Protein AF-A0A6N9NZI4-F1 (afdb_monomer_lite)

Foldseek 3Di:
DDPPPPVDPPVVVVVVVVVPDDPPPQQDDADPLCVVQPVVCVVVVHDHDPVVDDPVRDDPVSVVSVVVNVVVVVVVVVVVVVVVVVVVVDDPPPPPPPPD

pLDDT: mean 76.98, std 19.03, range [34.53, 96.94]

Radius of gyration: 21.95 Å; chains: 1; bounding box: 58×34×62 Å

Secondary structure (DSSP, 8-state):
----------HHHHHHHHHHSPP--PPPPPPHHHIIIIIHHHHTT----GGGS-TTS--HHHHHHHHHHHHHHHHHHHHHHHHHHHHHT-----------

Sequence (100 aa):
MTIDNALHLDMEGAAHALSQAEPVTTPENPHEYLMKHLIEPILRGNEVLVGDLDFAAFDEIDVTKAADWCEHLEQLFVAADRLHKRLDGLSPSARKTAFF

Structure (mmCIF, N/CA/C/O backbone):
data_AF-A0A6N9NZI4-F1
#
_entry.id   AF-A0A6N9NZI4-F1
#
loop_
_atom_site.group_PDB
_atom_site.id
_atom_site.type_symbol
_atom_site.label_atom_id
_atom_site.label_alt_id
_atom_site.label_comp_id
_atom_site.label_asym_id
_atom_site.label_entity_id
_atom_site.label_seq_id
_atom_site.pdbx_PDB_ins_code
_atom_site.Cartn_x
_atom_site.Cartn_y
_atom_site.Cartn_z
_atom_site.occupancy
_atom_site.B_iso_or_equiv
_atom_site.auth_seq_id
_atom_site.auth_comp_id
_atom_site.auth_asym_id
_atom_site.auth_atom_id
_atom_site.pdbx_PDB_model_num
ATOM 1 N N . MET A 1 1 ? -22.264 3.596 44.919 1.00 34.53 1 MET A N 1
ATOM 2 C CA . MET A 1 1 ? -21.626 4.598 44.044 1.00 34.53 1 MET A CA 1
ATOM 3 C C . MET A 1 1 ? -21.357 3.892 42.731 1.00 34.53 1 MET A C 1
ATOM 5 O O . MET A 1 1 ? -20.371 3.181 42.615 1.00 34.53 1 MET A O 1
ATOM 9 N N . THR A 1 2 ? -22.327 3.943 41.827 1.00 35.09 2 THR A N 1
ATOM 10 C CA . THR A 1 2 ? -22.282 3.237 40.545 1.00 35.09 2 THR A CA 1
ATOM 11 C C . THR A 1 2 ? -21.887 4.286 39.521 1.00 35.09 2 THR A C 1
ATOM 13 O O . THR A 1 2 ? -22.639 5.231 39.304 1.00 35.09 2 THR A O 1
ATOM 16 N N . ILE A 1 3 ? -20.665 4.206 38.999 1.00 38.62 3 ILE A N 1
ATOM 17 C CA . ILE A 1 3 ? -20.238 5.077 37.907 1.00 38.62 3 ILE A CA 1
ATOM 18 C C . ILE A 1 3 ? -20.844 4.466 36.645 1.00 38.62 3 ILE A C 1
ATOM 20 O O . ILE A 1 3 ? -20.288 3.527 36.077 1.00 38.62 3 ILE A O 1
ATOM 24 N N . ASP A 1 4 ? -22.022 4.956 36.262 1.00 39.38 4 ASP A N 1
ATOM 25 C CA . ASP A 1 4 ? -22.569 4.756 34.923 1.00 39.38 4 ASP A CA 1
ATOM 26 C C . ASP A 1 4 ? -21.641 5.481 33.942 1.00 39.38 4 ASP A C 1
ATOM 28 O O . ASP A 1 4 ? -21.830 6.651 33.614 1.00 39.38 4 ASP A O 1
ATOM 32 N N . ASN A 1 5 ? -20.606 4.780 33.476 1.00 39.50 5 ASN A N 1
ATOM 33 C CA . ASN A 1 5 ? -19.835 5.165 32.296 1.00 39.50 5 ASN A CA 1
ATOM 34 C C . ASN A 1 5 ? -20.702 4.929 31.048 1.00 39.50 5 ASN A C 1
ATOM 36 O O . ASN A 1 5 ? -20.397 4.101 30.191 1.00 39.50 5 ASN A O 1
ATOM 40 N N . ALA A 1 6 ? -21.817 5.652 30.948 1.00 44.53 6 ALA A N 1
ATOM 41 C CA . ALA A 1 6 ? -22.466 5.873 29.673 1.00 44.53 6 ALA A CA 1
ATOM 42 C C . ALA A 1 6 ? -21.507 6.749 28.866 1.00 44.53 6 ALA A C 1
ATOM 44 O O . ALA A 1 6 ? -21.350 7.937 29.144 1.00 44.53 6 ALA A O 1
ATOM 45 N N . LEU A 1 7 ? -20.805 6.124 27.922 1.00 46.03 7 LEU A N 1
ATOM 46 C CA . LEU A 1 7 ? -19.911 6.764 26.969 1.00 46.03 7 LEU A CA 1
ATOM 47 C C . LEU A 1 7 ? -20.741 7.725 26.093 1.00 46.03 7 LEU A C 1
ATOM 49 O O . LEU A 1 7 ? -21.142 7.391 24.981 1.00 46.03 7 LEU A O 1
ATOM 53 N N . HIS A 1 8 ? -21.079 8.902 26.619 1.00 52.97 8 HIS A N 1
ATOM 54 C CA . HIS A 1 8 ? -21.626 9.991 25.827 1.00 52.97 8 HIS A CA 1
ATOM 55 C C . HIS A 1 8 ? -20.512 10.432 24.879 1.00 52.97 8 HIS A C 1
ATOM 57 O O . HIS A 1 8 ? -19.477 10.927 25.319 1.00 52.97 8 HIS A O 1
ATOM 63 N N . LEU A 1 9 ? -20.703 10.205 23.579 1.00 51.69 9 LEU A N 1
ATOM 64 C CA . LEU A 1 9 ? -19.874 10.810 22.542 1.00 51.69 9 LEU A CA 1
ATOM 65 C C . LEU A 1 9 ? -20.017 12.332 22.669 1.00 51.69 9 LEU A C 1
ATOM 67 O O . LEU A 1 9 ? -21.012 12.902 22.221 1.00 51.69 9 LEU A O 1
ATOM 71 N N . ASP A 1 10 ? -19.053 12.965 23.335 1.00 70.88 10 ASP A N 1
ATOM 72 C CA . ASP A 1 10 ? -18.915 14.417 23.397 1.00 70.88 10 ASP A CA 1
ATOM 73 C C . ASP A 1 10 ? -18.604 14.931 21.988 1.00 70.88 10 ASP A C 1
ATOM 75 O O . ASP A 1 10 ? -17.467 14.896 21.513 1.00 70.88 10 ASP A O 1
ATOM 79 N N . MET A 1 11 ? -19.661 15.335 21.284 1.00 61.97 11 MET A N 1
ATOM 80 C CA . MET A 1 11 ? -19.566 15.792 19.903 1.00 61.97 11 MET A CA 1
ATOM 81 C C . MET A 1 11 ? -18.821 17.126 19.789 1.00 61.97 11 MET A C 1
ATOM 83 O O . MET A 1 11 ? -18.197 17.364 18.758 1.00 61.97 11 MET A O 1
ATOM 87 N N . GLU A 1 12 ? -18.837 17.968 20.828 1.00 67.94 12 GLU A N 1
ATOM 88 C CA . GL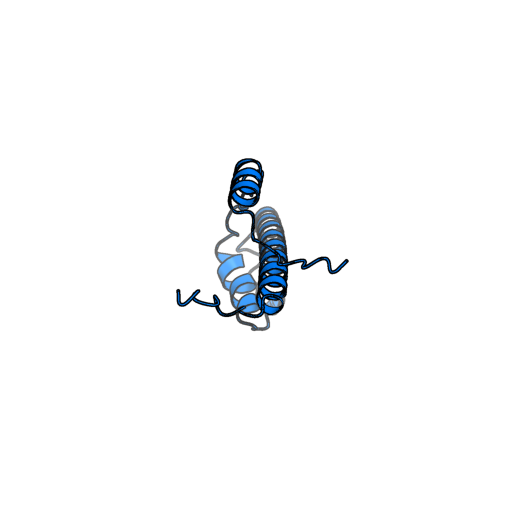U A 1 12 ? -18.079 19.224 20.848 1.00 67.94 12 GLU A CA 1
ATOM 89 C C . GLU A 1 12 ? -16.586 18.944 21.033 1.00 67.94 12 GLU A C 1
ATOM 91 O O . GLU A 1 12 ? -15.765 19.448 20.264 1.00 67.94 12 GLU A O 1
ATOM 96 N N . GLY A 1 13 ? -16.234 18.055 21.968 1.00 65.25 13 GLY A N 1
ATOM 97 C CA . GLY A 1 13 ? -14.861 17.584 22.150 1.00 65.25 13 GLY A CA 1
ATOM 98 C C . GLY A 1 13 ? -14.305 16.877 20.908 1.00 65.25 13 GLY A C 1
ATOM 99 O O . GLY A 1 13 ? -13.165 17.123 20.508 1.00 65.25 13 GLY A O 1
ATOM 100 N N . ALA A 1 14 ? -15.119 16.054 20.239 1.00 64.56 14 ALA A N 1
ATOM 101 C CA . ALA A 1 14 ? -14.740 15.386 18.994 1.00 64.56 14 ALA A CA 1
ATOM 102 C C . ALA A 1 14 ? -14.556 16.371 17.827 1.00 64.56 14 ALA A C 1
ATOM 104 O O . ALA A 1 14 ? -13.576 16.267 17.088 1.00 64.56 14 ALA A O 1
ATOM 105 N N . ALA A 1 15 ? -15.455 17.348 17.671 1.00 63.16 15 ALA A N 1
ATOM 106 C CA . ALA A 1 15 ? -15.338 18.385 16.647 1.00 63.16 15 ALA A CA 1
ATOM 107 C C . ALA A 1 15 ? -14.104 19.272 16.873 1.00 63.16 15 ALA A C 1
ATOM 109 O O . ALA A 1 15 ? -13.397 19.605 15.922 1.00 63.16 15 ALA A O 1
ATOM 110 N N . HIS A 1 16 ? -13.802 19.604 18.131 1.00 68.88 16 HIS A N 1
ATOM 111 C CA . HIS A 1 16 ? -12.606 20.360 18.475 1.00 68.88 16 HIS A CA 1
ATOM 112 C C . HIS A 1 16 ? -11.331 19.565 18.165 1.00 68.88 16 HIS A C 1
ATOM 114 O O . HIS A 1 16 ? -10.446 20.084 17.488 1.00 68.88 16 HIS A O 1
ATOM 120 N N . ALA A 1 17 ? -11.264 18.287 18.553 1.00 69.19 17 ALA A N 1
ATOM 121 C CA . ALA A 1 17 ? -10.135 17.412 18.233 1.00 69.19 17 ALA A CA 1
ATOM 122 C C . ALA A 1 17 ? -9.920 17.253 16.717 1.00 69.19 17 ALA A C 1
ATOM 124 O O . ALA A 1 17 ? -8.783 17.302 16.257 1.00 69.19 17 ALA A O 1
ATOM 125 N N . LEU A 1 18 ? -10.996 17.136 15.931 1.00 67.75 18 LEU A N 1
ATOM 126 C CA . LEU A 1 18 ? -10.920 17.095 14.466 1.00 67.75 18 LEU A CA 1
ATOM 127 C C . LEU A 1 18 ? -10.437 18.421 13.867 1.00 67.75 18 LEU A C 1
ATOM 129 O O . LEU A 1 18 ? -9.683 18.407 12.903 1.00 67.75 18 LEU A O 1
ATOM 133 N N . SER A 1 19 ? -10.828 19.561 14.445 1.00 67.12 19 SER A N 1
ATOM 134 C CA . SER A 1 19 ? -10.377 20.885 13.986 1.00 67.12 19 SER A CA 1
ATOM 135 C C . SER A 1 19 ? -8.894 21.164 14.256 1.00 67.12 19 SER A C 1
ATOM 137 O O . SER A 1 19 ? -8.315 22.039 13.619 1.00 67.12 19 SER A O 1
ATOM 139 N N . GLN A 1 20 ? -8.303 20.451 15.220 1.00 67.62 20 GLN A N 1
ATOM 140 C CA . GLN A 1 20 ? -6.896 20.562 15.614 1.00 67.62 20 GLN A CA 1
ATOM 141 C C . GLN A 1 20 ? -6.028 19.433 15.044 1.00 67.62 20 GLN A C 1
ATOM 143 O O . GLN A 1 20 ? -4.807 19.484 15.171 1.00 67.62 20 GLN A O 1
ATOM 148 N N . ALA A 1 21 ? -6.637 18.403 14.451 1.00 66.25 21 ALA A N 1
ATOM 149 C CA . ALA A 1 21 ? -5.898 17.337 13.798 1.00 66.25 21 ALA A CA 1
ATOM 150 C C . ALA A 1 21 ? -5.168 17.918 12.585 1.00 66.25 21 ALA A C 1
ATOM 152 O O . ALA A 1 21 ? -5.776 18.594 11.751 1.00 66.25 21 ALA A O 1
ATOM 153 N N . GLU A 1 22 ? -3.863 17.664 12.494 1.00 59.19 22 GLU A N 1
ATOM 154 C CA . GLU A 1 22 ? -3.108 18.027 11.302 1.00 59.19 22 GLU A CA 1
ATOM 155 C C . GLU A 1 22 ? -3.772 17.383 10.077 1.00 59.19 22 GLU A C 1
ATOM 157 O O . GLU A 1 22 ? -4.181 16.215 10.143 1.00 59.19 22 GLU A O 1
ATOM 162 N N . PRO A 1 23 ? -3.932 18.130 8.969 1.00 59.72 23 PRO A N 1
ATOM 163 C CA . PRO A 1 23 ? -4.466 17.553 7.752 1.00 59.72 23 PRO A CA 1
ATOM 164 C C . PRO A 1 23 ? -3.556 16.398 7.354 1.00 59.72 23 PRO A C 1
ATOM 166 O O . PRO A 1 23 ? -2.364 16.592 7.122 1.00 59.72 23 PRO A O 1
ATOM 169 N N . VAL A 1 24 ? -4.121 15.193 7.295 1.00 62.88 24 VAL A N 1
ATOM 170 C CA . VAL A 1 24 ? -3.388 14.024 6.822 1.00 62.88 24 VAL A CA 1
ATOM 171 C C . VAL A 1 24 ? -3.028 14.298 5.367 1.00 62.88 24 VAL A C 1
ATOM 173 O O . VAL A 1 24 ? -3.895 14.281 4.492 1.00 62.88 24 VAL A O 1
ATOM 176 N N . THR A 1 25 ? -1.761 14.614 5.110 1.00 66.00 25 THR A N 1
ATOM 177 C CA . THR A 1 25 ? -1.256 14.776 3.751 1.00 66.00 25 THR A CA 1
ATOM 178 C C . THR A 1 25 ? -1.352 13.425 3.071 1.00 66.00 25 THR A C 1
ATOM 180 O O . THR A 1 25 ? -0.654 12.482 3.441 1.00 66.00 25 THR A O 1
ATOM 183 N N . THR A 1 26 ? -2.266 13.315 2.114 1.00 69.62 26 THR A N 1
ATOM 184 C CA . THR A 1 26 ? -2.382 12.119 1.289 1.00 69.62 26 THR A CA 1
ATOM 185 C C . THR A 1 26 ? -1.141 12.066 0.399 1.00 69.62 26 THR A C 1
ATOM 187 O O . THR A 1 26 ? -0.863 13.066 -0.273 1.00 69.62 26 THR A O 1
ATOM 190 N N . PRO A 1 27 ? -0.366 10.969 0.405 1.00 78.75 27 PRO A N 1
ATOM 191 C CA . PRO A 1 27 ? 0.754 10.836 -0.513 1.00 78.75 27 PRO A CA 1
ATOM 192 C C . PRO A 1 27 ? 0.262 10.887 -1.960 1.00 78.75 27 PRO A C 1
ATOM 194 O O . PRO A 1 27 ? -0.906 10.606 -2.254 1.00 78.75 27 PRO A O 1
ATOM 197 N N . GLU A 1 28 ? 1.159 11.262 -2.871 1.00 83.00 28 GLU A N 1
ATOM 198 C CA . GLU A 1 28 ? 0.868 11.218 -4.301 1.00 83.00 28 GLU A CA 1
ATOM 199 C C . GLU A 1 28 ? 0.464 9.800 -4.722 1.00 83.00 28 GLU A C 1
ATOM 201 O O . GLU A 1 28 ? 0.937 8.805 -4.169 1.00 83.00 28 GLU A O 1
ATOM 206 N N . ASN A 1 29 ? -0.412 9.706 -5.724 1.00 85.06 29 ASN A N 1
ATOM 207 C CA . ASN A 1 29 ? -0.752 8.406 -6.281 1.00 85.06 29 ASN A CA 1
ATOM 208 C C . ASN A 1 29 ? 0.501 7.753 -6.897 1.00 85.06 29 ASN A C 1
ATOM 210 O O . ASN A 1 29 ? 1.272 8.445 -7.570 1.00 85.06 29 ASN A O 1
ATOM 214 N N . PRO A 1 30 ? 0.683 6.433 -6.719 1.00 90.94 30 PRO A N 1
ATOM 215 C CA . PRO A 1 30 ? 1.758 5.684 -7.350 1.00 90.94 30 PRO A CA 1
ATOM 216 C C . PRO A 1 30 ? 1.724 5.803 -8.872 1.00 90.94 30 PRO A C 1
ATOM 218 O O . PRO A 1 30 ? 0.675 6.050 -9.473 1.00 90.94 30 PRO A O 1
ATOM 221 N N . HIS A 1 31 ? 2.872 5.541 -9.493 1.00 95.62 31 HIS A N 1
ATOM 222 C CA . HIS A 1 31 ? 2.981 5.417 -10.941 1.00 95.62 31 HIS A CA 1
ATOM 223 C C . HIS A 1 31 ? 1.945 4.423 -11.494 1.00 95.62 31 HIS A C 1
ATOM 225 O O . HIS A 1 31 ? 1.731 3.349 -10.922 1.00 95.62 31 HIS A O 1
ATOM 231 N N . GLU A 1 32 ? 1.315 4.762 -12.624 1.00 96.25 32 GLU A N 1
ATOM 232 C CA . GLU A 1 32 ? 0.175 4.014 -13.179 1.00 96.25 32 GLU A CA 1
ATOM 233 C C . GLU A 1 32 ? 0.505 2.532 -13.403 1.00 96.25 32 GLU A C 1
ATOM 235 O O . GLU A 1 32 ? -0.310 1.656 -13.103 1.00 96.25 32 GLU A O 1
ATOM 240 N N . TYR A 1 33 ? 1.724 2.241 -13.868 1.00 96.94 33 TYR A N 1
ATOM 241 C CA . TYR A 1 33 ? 2.171 0.867 -14.080 1.00 96.94 33 TYR A CA 1
ATOM 242 C C . TYR A 1 33 ? 2.162 0.056 -12.775 1.00 96.94 33 TYR A C 1
ATOM 244 O O . TYR A 1 33 ? 1.559 -1.016 -12.715 1.00 96.94 33 TYR A O 1
ATOM 252 N N . LEU A 1 34 ? 2.780 0.583 -11.711 1.00 95.81 34 LEU A N 1
ATOM 253 C CA . LEU A 1 34 ? 2.839 -0.086 -10.409 1.00 95.81 34 LEU A CA 1
ATOM 254 C C . LEU A 1 34 ? 1.443 -0.225 -9.798 1.00 95.81 34 LEU A C 1
ATOM 256 O O . LEU A 1 34 ? 1.118 -1.276 -9.245 1.00 95.81 34 LEU A O 1
ATOM 260 N N . MET A 1 35 ? 0.587 0.787 -9.960 1.00 95.12 35 MET A N 1
ATOM 261 C CA . MET A 1 35 ? -0.801 0.712 -9.511 1.00 95.12 35 MET A CA 1
ATOM 262 C C . MET A 1 35 ? -1.532 -0.471 -10.158 1.00 95.12 35 MET 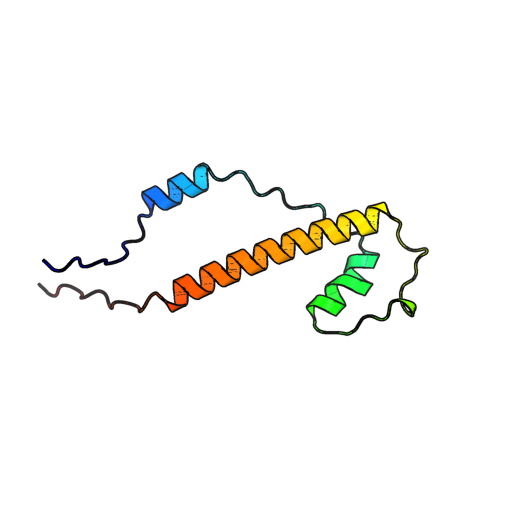A C 1
ATOM 264 O O . MET A 1 35 ? -2.084 -1.327 -9.470 1.00 95.12 35 MET A O 1
ATOM 268 N N . LYS A 1 36 ? -1.486 -0.559 -11.487 1.00 95.88 36 LYS A N 1
ATOM 269 C CA . LYS A 1 36 ? -2.262 -1.531 -12.262 1.00 95.88 36 LYS A CA 1
ATOM 270 C C . LYS A 1 36 ? -1.714 -2.956 -12.202 1.00 95.88 36 LYS A C 1
ATOM 272 O O . LYS A 1 36 ? -2.493 -3.907 -12.233 1.00 95.88 36 LYS A O 1
ATOM 277 N N . HIS A 1 37 ? -0.393 -3.111 -12.169 1.00 95.44 37 HIS A N 1
ATOM 278 C CA . HIS A 1 37 ? 0.267 -4.409 -12.341 1.00 95.44 37 HIS A CA 1
ATOM 279 C C . HIS A 1 37 ? 0.799 -5.014 -11.040 1.00 95.44 37 HIS A C 1
ATOM 281 O O . HIS A 1 37 ? 1.079 -6.210 -11.014 1.00 95.44 37 HIS A O 1
ATOM 287 N N . LEU A 1 38 ? 0.898 -4.229 -9.964 1.00 94.38 38 LEU A N 1
ATOM 288 C CA . LEU A 1 38 ? 1.368 -4.703 -8.663 1.00 94.38 38 LEU A CA 1
ATOM 289 C C . LEU A 1 38 ? 0.333 -4.457 -7.561 1.00 94.38 38 LEU A C 1
ATOM 291 O O . LEU A 1 38 ? -0.152 -5.403 -6.945 1.00 94.38 38 LEU A O 1
ATOM 295 N N . ILE A 1 39 ? -0.044 -3.200 -7.339 1.00 93.31 39 ILE A N 1
ATOM 296 C CA . ILE A 1 39 ? -0.837 -2.797 -6.172 1.00 93.31 39 ILE A CA 1
ATOM 297 C C . ILE A 1 39 ? -2.285 -3.293 -6.261 1.00 93.31 39 ILE A C 1
ATOM 299 O O . ILE A 1 39 ? -2.744 -4.015 -5.377 1.00 93.31 39 ILE A O 1
ATOM 303 N N . GLU A 1 40 ? -3.024 -2.937 -7.316 1.00 93.69 40 GLU A N 1
ATOM 304 C CA . GLU A 1 40 ? -4.420 -3.356 -7.474 1.00 93.69 40 GLU A CA 1
ATOM 305 C C . GLU A 1 40 ? -4.593 -4.883 -7.464 1.00 93.69 40 GLU A C 1
ATOM 307 O O . GLU A 1 40 ? -5.513 -5.361 -6.792 1.00 93.69 40 GLU A O 1
ATOM 312 N N . PRO A 1 41 ? -3.754 -5.678 -8.162 1.00 94.94 41 PRO A N 1
ATOM 313 C CA . PRO A 1 41 ? -3.833 -7.130 -8.082 1.00 94.94 41 PRO A CA 1
ATOM 314 C C . PRO A 1 41 ? -3.682 -7.657 -6.652 1.00 94.94 41 PRO A C 1
ATOM 316 O O . PRO A 1 41 ? -4.518 -8.467 -6.245 1.00 94.94 41 PRO A O 1
ATOM 319 N N . ILE A 1 42 ? -2.699 -7.160 -5.887 1.00 92.69 42 ILE A N 1
ATOM 320 C CA . ILE A 1 42 ? -2.478 -7.547 -4.484 1.00 92.69 42 ILE A CA 1
ATOM 321 C C . ILE A 1 42 ? -3.695 -7.189 -3.626 1.00 92.69 42 ILE A C 1
ATOM 323 O O . ILE A 1 42 ? -4.188 -8.033 -2.880 1.00 92.69 42 ILE A O 1
ATOM 327 N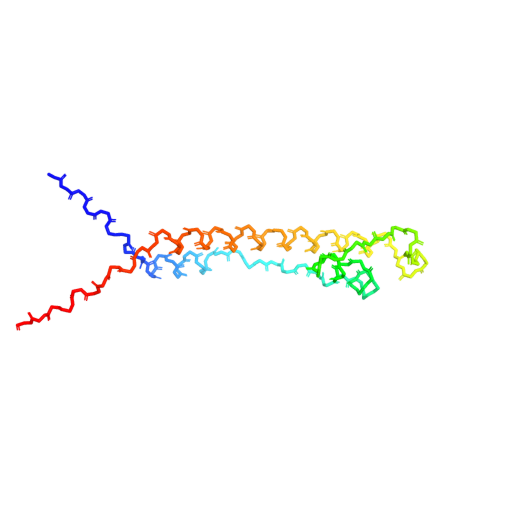 N . LEU A 1 43 ? -4.238 -5.975 -3.766 1.00 90.31 43 LEU A N 1
ATOM 328 C CA . LEU A 1 43 ? -5.427 -5.542 -3.017 1.00 90.31 43 LEU A CA 1
ATOM 329 C C . LEU A 1 43 ? -6.669 -6.392 -3.326 1.00 90.31 43 LEU A C 1
ATOM 331 O O . LEU A 1 43 ? -7.542 -6.552 -2.476 1.00 90.31 43 LEU A O 1
ATOM 335 N N . ARG A 1 44 ? -6.750 -6.962 -4.532 1.00 94.50 44 ARG A N 1
ATOM 336 C CA . ARG A 1 44 ? -7.811 -7.901 -4.935 1.00 94.50 44 ARG A CA 1
ATOM 337 C C . ARG A 1 44 ? -7.540 -9.348 -4.499 1.00 94.50 44 ARG A C 1
ATOM 339 O O . ARG A 1 44 ? -8.354 -10.218 -4.798 1.00 94.50 44 ARG A O 1
ATOM 346 N N . GLY A 1 45 ? -6.432 -9.609 -3.806 1.00 94.38 45 GLY A N 1
ATOM 347 C CA . GLY A 1 45 ? -6.047 -10.933 -3.319 1.00 94.38 45 GLY A CA 1
ATOM 348 C C . GLY A 1 45 ? -5.369 -11.821 -4.364 1.00 94.38 45 GLY A C 1
ATOM 349 O O . GLY A 1 45 ? -5.328 -13.035 -4.181 1.00 94.38 45 GLY A O 1
ATOM 350 N N . ASN A 1 46 ? -4.861 -11.247 -5.458 1.00 95.31 46 ASN A N 1
ATOM 351 C CA . ASN A 1 46 ? -4.090 -11.993 -6.450 1.00 95.31 46 ASN A CA 1
ATOM 352 C C . ASN A 1 46 ? -2.609 -12.040 -6.063 1.00 95.31 46 ASN A C 1
ATOM 354 O O . ASN A 1 46 ? -2.067 -11.086 -5.505 1.00 95.31 46 ASN A O 1
ATOM 358 N N . GLU A 1 47 ? -1.946 -13.135 -6.422 1.00 93.50 47 GLU A N 1
ATOM 359 C CA . GLU A 1 47 ? -0.490 -13.229 -6.369 1.00 93.50 47 GLU A CA 1
ATOM 360 C C . GLU A 1 47 ? 0.122 -12.465 -7.551 1.00 93.50 47 GLU A C 1
ATOM 362 O O . GLU A 1 47 ? -0.367 -12.556 -8.679 1.00 93.50 47 GLU A O 1
ATOM 367 N N . VAL A 1 48 ? 1.190 -11.708 -7.292 1.00 93.19 48 VAL A N 1
ATOM 368 C CA . VAL A 1 48 ? 1.972 -11.015 -8.322 1.00 93.19 48 VAL A CA 1
ATOM 369 C C . VAL A 1 48 ? 3.386 -11.564 -8.286 1.00 93.19 48 VAL A C 1
ATOM 371 O O . VAL A 1 48 ? 4.083 -11.436 -7.278 1.00 93.19 48 VAL A O 1
ATOM 374 N N . LEU A 1 49 ? 3.819 -12.175 -9.386 1.00 93.25 49 LEU A N 1
ATOM 375 C CA . LEU A 1 49 ? 5.183 -12.664 -9.515 1.00 93.25 49 LEU A CA 1
ATOM 376 C C . LEU A 1 49 ? 6.090 -11.527 -9.972 1.00 93.25 49 LEU A C 1
ATOM 378 O O . LEU A 1 49 ? 5.828 -10.857 -10.966 1.00 93.25 49 LEU A O 1
ATOM 382 N N . VAL A 1 50 ? 7.214 -11.356 -9.278 1.00 87.69 50 VAL A N 1
ATOM 383 C CA . VAL A 1 50 ? 8.221 -10.335 -9.612 1.00 87.69 50 VAL A CA 1
ATOM 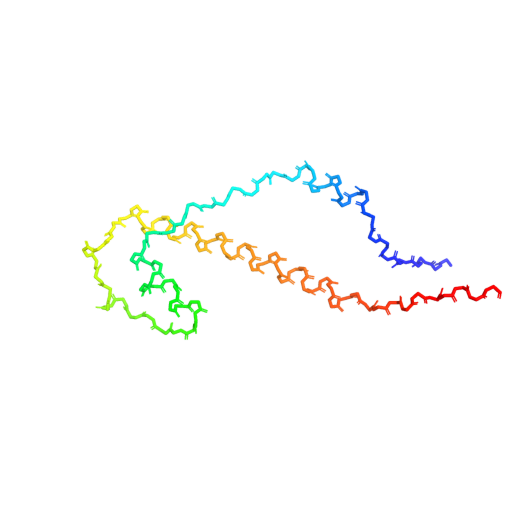384 C C . VAL A 1 50 ? 8.721 -10.487 -11.055 1.00 87.69 50 VAL A C 1
ATOM 386 O O . VAL A 1 50 ? 8.994 -9.494 -11.719 1.00 87.69 50 VAL A O 1
ATOM 389 N N . GLY A 1 51 ? 8.802 -11.724 -11.559 1.00 92.12 51 GLY A N 1
ATOM 390 C CA . GLY A 1 51 ? 9.218 -12.014 -12.934 1.00 92.12 51 GLY A CA 1
ATOM 391 C C . GLY A 1 51 ? 8.242 -11.546 -14.021 1.00 92.12 51 GLY A C 1
ATOM 392 O O . GLY A 1 51 ? 8.656 -11.453 -15.172 1.00 92.12 51 GLY A O 1
ATOM 393 N N . ASP A 1 52 ? 6.994 -11.226 -13.668 1.00 92.69 52 ASP A N 1
ATOM 394 C CA . ASP A 1 52 ? 5.973 -10.747 -14.610 1.00 92.69 52 ASP A CA 1
ATOM 395 C C . ASP A 1 52 ? 5.965 -9.212 -14.741 1.00 92.69 52 ASP A C 1
ATOM 397 O O . ASP A 1 52 ? 5.203 -8.652 -15.532 1.00 92.69 52 ASP A O 1
ATOM 401 N N . LEU A 1 53 ? 6.801 -8.511 -13.967 1.00 95.00 53 LEU A N 1
ATOM 402 C CA . LEU A 1 53 ? 6.900 -7.056 -14.000 1.00 95.00 53 LEU A CA 1
ATOM 403 C C . LEU A 1 53 ? 7.892 -6.588 -15.074 1.00 95.00 53 LEU A C 1
ATOM 405 O O . LEU A 1 53 ? 9.043 -7.020 -15.121 1.00 95.00 53 LEU A O 1
ATOM 409 N N . ASP A 1 54 ? 7.464 -5.633 -15.897 1.00 96.50 54 ASP A N 1
ATOM 410 C CA . ASP A 1 54 ? 8.338 -4.869 -16.776 1.00 96.50 54 ASP A CA 1
ATOM 411 C C . ASP A 1 54 ? 9.091 -3.790 -15.982 1.00 96.50 54 ASP A C 1
ATOM 413 O O . ASP A 1 54 ? 8.590 -2.692 -15.744 1.00 96.50 54 ASP A O 1
ATOM 417 N N . PHE A 1 55 ? 10.319 -4.110 -15.573 1.00 94.75 55 PHE A N 1
ATOM 418 C CA . PHE A 1 55 ? 11.208 -3.189 -14.856 1.00 94.75 55 PHE A CA 1
ATOM 419 C C . PHE A 1 55 ? 11.700 -2.007 -15.701 1.00 94.75 55 PHE A C 1
ATOM 421 O O . PHE A 1 55 ? 12.332 -1.108 -15.158 1.00 94.75 55 PHE A O 1
ATOM 428 N N . ALA A 1 56 ? 11.443 -1.985 -17.013 1.00 96.69 56 ALA A N 1
ATOM 429 C CA . ALA A 1 56 ? 11.731 -0.817 -17.839 1.00 96.69 56 ALA A CA 1
ATOM 430 C C . ALA A 1 56 ? 10.599 0.229 -17.799 1.00 96.69 56 ALA A C 1
ATOM 432 O O . ALA A 1 56 ? 10.786 1.338 -18.300 1.00 96.69 56 ALA A O 1
ATOM 433 N N . ALA A 1 57 ? 9.436 -0.107 -17.227 1.00 96.25 57 ALA A N 1
ATOM 434 C CA . ALA A 1 57 ? 8.243 0.741 -17.224 1.00 96.25 57 ALA A CA 1
ATOM 435 C C . ALA A 1 57 ? 8.150 1.719 -16.037 1.00 96.25 57 ALA A C 1
ATOM 437 O O . ALA A 1 57 ? 7.190 2.486 -15.968 1.00 96.25 57 ALA A O 1
ATOM 438 N N . PHE A 1 58 ? 9.089 1.674 -15.092 1.00 95.69 58 PHE A N 1
ATOM 439 C CA . PHE A 1 58 ? 9.119 2.523 -13.897 1.00 95.69 58 PHE A CA 1
ATOM 440 C C . PHE A 1 58 ? 10.552 2.656 -13.369 1.00 95.69 58 PHE A C 1
ATOM 442 O O . PHE A 1 58 ? 11.431 1.880 -13.751 1.00 95.69 58 PHE A O 1
ATOM 449 N N . ASP A 1 59 ? 10.784 3.618 -12.479 1.00 96.69 59 ASP A N 1
ATOM 450 C CA . ASP A 1 59 ? 12.085 3.833 -11.841 1.00 96.69 59 ASP A CA 1
ATOM 451 C C . ASP A 1 59 ? 12.052 3.701 -10.302 1.00 96.69 59 ASP A C 1
ATOM 453 O O . ASP A 1 59 ? 11.060 3.304 -9.690 1.00 96.69 59 ASP A O 1
ATOM 457 N N . GLU A 1 60 ? 13.182 3.988 -9.653 1.00 95.00 60 GLU A N 1
ATOM 458 C CA . GLU A 1 60 ? 13.328 3.907 -8.194 1.00 95.00 60 GLU A CA 1
ATOM 459 C C . GLU A 1 60 ? 12.449 4.925 -7.441 1.00 95.00 60 GLU A C 1
ATOM 461 O O . GLU A 1 60 ? 11.968 4.646 -6.336 1.00 95.00 60 GLU A O 1
ATOM 466 N N . ILE A 1 61 ? 12.200 6.094 -8.038 1.00 95.25 61 ILE A N 1
ATOM 467 C CA . ILE A 1 61 ? 11.340 7.126 -7.452 1.00 95.25 61 ILE A CA 1
ATOM 468 C C . ILE A 1 61 ? 9.897 6.626 -7.454 1.00 95.25 61 ILE A C 1
ATOM 470 O O . ILE A 1 61 ? 9.204 6.756 -6.443 1.00 95.25 61 ILE A O 1
ATOM 474 N N . ASP A 1 62 ? 9.457 6.004 -8.547 1.00 95.44 62 ASP A N 1
ATOM 475 C CA . ASP A 1 62 ? 8.125 5.406 -8.645 1.00 95.44 62 ASP A CA 1
ATOM 476 C C . ASP A 1 62 ? 7.906 4.322 -7.582 1.00 95.44 62 ASP A C 1
ATOM 478 O O . ASP A 1 62 ? 6.845 4.271 -6.952 1.00 95.44 62 ASP A O 1
ATOM 482 N N . VAL A 1 63 ? 8.922 3.486 -7.337 1.00 93.81 63 VAL A N 1
ATOM 483 C CA . VAL A 1 63 ? 8.885 2.457 -6.285 1.00 93.81 63 VAL A CA 1
ATOM 484 C C . VAL A 1 63 ? 8.790 3.089 -4.899 1.00 93.81 63 VAL A C 1
ATOM 486 O O . VAL A 1 63 ? 7.992 2.636 -4.080 1.00 93.81 63 VAL A O 1
ATOM 489 N N . THR A 1 64 ? 9.552 4.154 -4.640 1.00 93.69 64 THR A N 1
ATOM 490 C CA . THR A 1 64 ? 9.501 4.877 -3.359 1.00 93.69 64 THR A CA 1
ATOM 491 C C . THR A 1 64 ? 8.108 5.452 -3.112 1.00 93.69 64 THR A C 1
ATOM 493 O O . THR A 1 64 ? 7.514 5.208 -2.066 1.00 93.69 64 THR A O 1
ATOM 496 N N . LYS A 1 65 ? 7.523 6.120 -4.113 1.00 91.94 65 LYS A N 1
ATOM 497 C CA . LYS A 1 65 ? 6.157 6.655 -4.019 1.00 91.94 65 LYS A CA 1
ATOM 498 C C . LYS A 1 65 ? 5.114 5.561 -3.797 1.00 91.94 65 LYS A C 1
ATOM 500 O O . LYS A 1 65 ? 4.170 5.751 -3.034 1.00 91.94 65 LYS A O 1
ATOM 505 N N . ALA A 1 66 ? 5.273 4.410 -4.452 1.00 92.62 66 ALA A N 1
ATOM 506 C CA . ALA A 1 66 ? 4.403 3.260 -4.235 1.00 92.62 66 ALA A CA 1
ATOM 507 C C . ALA A 1 66 ? 4.498 2.725 -2.796 1.00 92.62 66 ALA A C 1
ATOM 509 O O . ALA A 1 66 ? 3.472 2.379 -2.211 1.00 92.62 66 ALA A O 1
ATOM 510 N N . ALA A 1 67 ? 5.701 2.686 -2.218 1.00 92.00 67 ALA A N 1
ATOM 511 C CA . ALA A 1 67 ? 5.911 2.276 -0.834 1.00 92.00 67 ALA A CA 1
ATOM 512 C C . ALA A 1 67 ? 5.250 3.249 0.157 1.00 92.00 67 ALA A C 1
ATOM 514 O O . ALA A 1 67 ? 4.467 2.802 0.996 1.00 92.00 67 ALA A O 1
ATOM 515 N N . ASP A 1 68 ? 5.476 4.557 0.001 1.00 91.94 68 ASP A N 1
ATOM 516 C CA . ASP A 1 68 ? 4.868 5.599 0.844 1.00 91.94 68 ASP A CA 1
ATOM 517 C C . ASP A 1 68 ? 3.332 5.535 0.796 1.00 91.94 68 ASP A C 1
ATOM 519 O O . ASP A 1 68 ? 2.634 5.665 1.806 1.00 91.94 68 ASP A O 1
ATOM 523 N N . TRP A 1 69 ? 2.779 5.290 -0.393 1.00 91.69 69 TRP A N 1
ATOM 524 C CA . TRP A 1 69 ? 1.340 5.143 -0.573 1.00 91.69 69 TRP A CA 1
ATOM 525 C C . TRP A 1 69 ? 0.786 3.881 0.104 1.00 91.69 69 TRP A C 1
ATOM 527 O O . TRP A 1 69 ? -0.273 3.931 0.735 1.00 91.69 69 TRP A O 1
ATOM 537 N N . CYS A 1 70 ? 1.500 2.756 0.029 1.00 90.12 70 CYS A N 1
ATOM 538 C CA . CYS A 1 70 ? 1.129 1.531 0.739 1.00 90.12 70 CYS A CA 1
ATOM 539 C C . CYS A 1 70 ? 1.191 1.702 2.265 1.00 90.12 70 CYS A C 1
ATOM 541 O O . CYS A 1 70 ? 0.291 1.227 2.958 1.00 90.12 70 CYS A O 1
ATOM 543 N N . GLU A 1 71 ? 2.191 2.414 2.793 1.00 91.19 71 GLU A N 1
ATOM 544 C CA . GLU A 1 71 ? 2.263 2.749 4.222 1.00 91.19 71 GLU A CA 1
ATOM 545 C C . GLU A 1 71 ? 1.055 3.595 4.649 1.00 91.19 71 GLU A C 1
ATOM 547 O O . GLU A 1 71 ? 0.412 3.329 5.668 1.00 91.19 71 GLU A O 1
ATOM 552 N N . HIS A 1 72 ? 0.676 4.578 3.832 1.00 89.62 72 HIS A N 1
ATOM 553 C CA . HIS A 1 72 ? -0.519 5.375 4.087 1.00 89.62 72 HIS A CA 1
ATOM 554 C C . HIS A 1 72 ? -1.803 4.530 4.090 1.00 89.62 72 HIS A C 1
ATOM 556 O O . HIS A 1 72 ? -2.657 4.708 4.964 1.00 89.62 72 HIS A O 1
ATOM 562 N N . LEU A 1 73 ? -1.940 3.571 3.167 1.00 88.75 73 LEU A N 1
ATOM 563 C CA . LEU A 1 73 ? -3.055 2.622 3.197 1.00 88.75 73 LEU A CA 1
ATOM 564 C C . LEU A 1 73 ? -3.075 1.787 4.480 1.00 88.75 73 LEU A C 1
ATOM 566 O O . LEU A 1 73 ? -4.143 1.601 5.061 1.00 88.75 73 LEU A O 1
ATOM 570 N N . GLU A 1 74 ? -1.925 1.292 4.939 1.00 88.50 74 GLU A N 1
ATOM 571 C CA . GLU A 1 74 ? -1.836 0.534 6.190 1.00 88.50 74 GLU A CA 1
ATOM 572 C C . GLU A 1 74 ? -2.345 1.365 7.373 1.00 88.50 74 GLU A C 1
ATOM 574 O O . GLU A 1 74 ? -3.177 0.899 8.157 1.00 88.50 74 GLU A O 1
ATOM 579 N N . GLN A 1 75 ? -1.931 2.631 7.462 1.00 88.06 75 GLN A N 1
ATOM 580 C CA . GLN A 1 75 ? -2.406 3.549 8.498 1.00 88.06 75 GLN A CA 1
ATOM 581 C C . GLN A 1 75 ? -3.928 3.751 8.435 1.00 88.06 75 GLN A C 1
ATOM 583 O O . GLN A 1 75 ? -4.594 3.743 9.478 1.00 88.06 75 GLN A O 1
ATOM 588 N N . LEU A 1 76 ? -4.498 3.879 7.232 1.00 87.00 76 LEU A N 1
ATOM 589 C CA . LEU A 1 76 ? -5.947 3.971 7.038 1.00 87.00 76 LEU A CA 1
ATOM 590 C C . LEU A 1 76 ? -6.667 2.692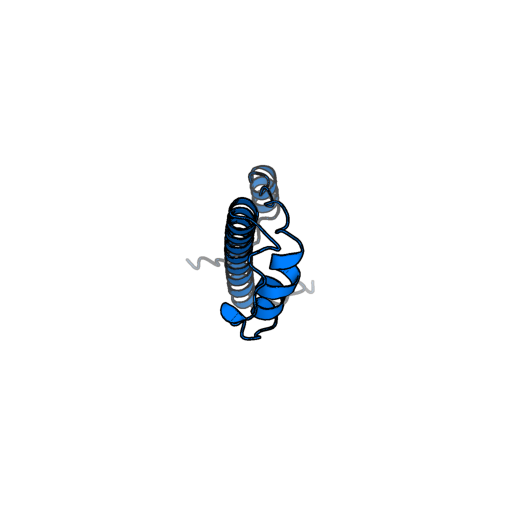 7.476 1.00 87.00 76 LEU A C 1
ATOM 592 O O . LEU A 1 76 ? -7.683 2.777 8.169 1.00 87.00 76 LEU A O 1
ATOM 596 N N . PHE A 1 77 ? -6.139 1.513 7.142 1.00 86.25 77 PHE A N 1
ATOM 597 C CA . PHE A 1 77 ? -6.713 0.241 7.586 1.00 86.25 77 PHE A CA 1
ATOM 598 C C . PHE A 1 77 ? -6.660 0.090 9.107 1.00 86.25 77 PHE A C 1
ATOM 600 O O . PHE A 1 77 ? -7.652 -0.311 9.716 1.00 86.25 77 PHE A O 1
ATOM 607 N N . VAL A 1 78 ? -5.556 0.483 9.747 1.00 84.94 78 VAL A N 1
ATOM 608 C CA . VAL A 1 78 ? -5.434 0.496 11.213 1.00 84.94 78 VAL A CA 1
ATOM 609 C C . VAL A 1 78 ? -6.455 1.447 11.841 1.00 84.94 78 VAL A C 1
ATOM 611 O O . VAL A 1 78 ? -7.088 1.109 12.846 1.00 84.94 78 VAL A O 1
ATOM 614 N N . ALA A 1 79 ? -6.642 2.638 11.271 1.00 83.56 79 ALA A N 1
ATOM 615 C CA . ALA A 1 79 ? -7.637 3.590 11.754 1.00 83.56 79 ALA A CA 1
ATOM 616 C C . ALA A 1 79 ? -9.068 3.043 11.597 1.00 83.56 79 ALA A C 1
ATOM 618 O O . ALA A 1 79 ? -9.871 3.145 12.530 1.00 83.56 79 ALA A O 1
ATOM 619 N N . ALA A 1 80 ? -9.366 2.412 10.460 1.00 80.44 80 ALA A N 1
ATOM 620 C CA . ALA A 1 80 ? -10.653 1.785 10.185 1.00 80.44 80 ALA A CA 1
ATOM 621 C C . ALA A 1 80 ? -10.943 0.610 11.135 1.00 80.44 80 ALA A C 1
ATOM 623 O O . ALA A 1 80 ? -12.038 0.537 11.688 1.00 80.44 80 ALA A O 1
ATOM 624 N N . ASP A 1 81 ? -9.965 -0.259 11.404 1.00 81.81 81 ASP A N 1
ATOM 625 C CA . ASP A 1 81 ? -10.095 -1.363 12.365 1.00 81.81 81 ASP A CA 1
ATOM 626 C C . ASP A 1 81 ? -10.354 -0.852 13.792 1.00 81.81 81 ASP A C 1
ATOM 628 O O . ASP A 1 81 ? -11.245 -1.342 14.491 1.00 81.81 81 ASP A O 1
ATOM 632 N N . ARG A 1 82 ? -9.648 0.203 14.224 1.00 80.38 82 ARG A N 1
ATOM 633 C CA . ARG A 1 82 ? -9.916 0.853 15.521 1.00 80.38 82 ARG A CA 1
ATOM 634 C C . ARG A 1 82 ? -11.337 1.404 15.597 1.00 80.38 82 ARG A C 1
ATOM 636 O O . ARG A 1 82 ? -11.976 1.282 16.644 1.00 80.38 82 ARG A O 1
ATOM 643 N N . LEU A 1 83 ? -11.822 2.024 14.521 1.00 80.94 83 LEU A N 1
ATOM 644 C CA . LEU A 1 83 ? -13.192 2.526 14.450 1.00 80.94 83 LEU A CA 1
ATOM 645 C C . LEU A 1 83 ? -14.199 1.373 14.516 1.00 80.94 83 LEU A C 1
ATOM 647 O O . LEU A 1 83 ? -15.123 1.434 15.322 1.00 80.94 83 LEU A O 1
ATOM 651 N N . HIS A 1 84 ? -13.989 0.312 13.738 1.00 75.88 84 HIS A N 1
ATOM 652 C CA . HIS A 1 84 ? -14.837 -0.878 13.740 1.00 75.88 84 HIS A CA 1
ATOM 653 C C . HIS A 1 84 ? -14.933 -1.504 15.137 1.00 75.88 84 HIS A C 1
ATOM 655 O O . HIS A 1 84 ? -16.035 -1.658 15.655 1.00 75.88 84 HIS A O 1
ATOM 661 N N . LYS A 1 85 ? -13.801 -1.737 15.814 1.00 76.62 85 LYS A N 1
ATOM 662 C CA . LYS A 1 85 ? -13.768 -2.264 17.192 1.00 76.62 85 LYS A CA 1
ATOM 663 C C . LYS A 1 85 ? -14.500 -1.373 18.193 1.00 76.62 85 LYS A C 1
ATOM 665 O O . LYS A 1 85 ? -15.143 -1.873 19.114 1.00 76.62 85 LYS A O 1
ATOM 670 N N . ARG A 1 86 ? -14.405 -0.047 18.037 1.00 77.81 86 ARG A N 1
ATOM 671 C CA . ARG A 1 86 ? -15.164 0.900 18.868 1.00 77.81 86 ARG A CA 1
ATOM 672 C C . ARG A 1 86 ? -16.662 0.779 18.617 1.00 77.81 86 ARG A C 1
ATOM 674 O O . ARG A 1 86 ? -17.410 0.773 19.585 1.00 77.81 86 ARG A O 1
ATOM 681 N N . LEU A 1 87 ? -17.083 0.675 17.357 1.00 75.19 87 LEU A N 1
ATOM 682 C CA . LEU A 1 87 ? -18.491 0.524 16.988 1.00 75.19 87 LEU A CA 1
ATOM 683 C C . LEU A 1 87 ? -19.075 -0.807 17.476 1.00 75.19 87 LEU A C 1
ATOM 685 O O . LEU A 1 87 ? -20.164 -0.798 18.037 1.00 75.19 87 LEU A O 1
ATOM 689 N N . ASP A 1 88 ? -18.342 -1.914 17.359 1.00 74.19 88 ASP A N 1
ATOM 690 C CA . ASP A 1 88 ? -18.765 -3.222 17.880 1.00 74.19 88 ASP A CA 1
ATOM 691 C C . ASP A 1 88 ? -18.956 -3.209 19.407 1.00 74.19 88 ASP A C 1
ATOM 693 O O . ASP A 1 88 ? -19.842 -3.874 19.944 1.00 74.19 88 ASP A O 1
ATOM 697 N N . GLY A 1 89 ? -18.152 -2.415 20.122 1.00 69.06 89 GLY A N 1
ATOM 698 C CA . GLY A 1 89 ? -18.296 -2.203 21.564 1.00 69.06 89 GLY A CA 1
ATOM 699 C C . GLY A 1 89 ? -19.497 -1.336 21.960 1.00 69.06 89 GLY A C 1
ATOM 700 O O . GLY A 1 89 ? -19.896 -1.336 23.128 1.00 69.06 89 GLY A O 1
ATOM 701 N N . LEU A 1 90 ? -20.099 -0.605 21.017 1.00 67.50 90 LEU A N 1
ATOM 702 C CA . LEU A 1 90 ? -21.304 0.184 21.250 1.00 67.50 90 LEU A CA 1
ATOM 703 C C . LEU A 1 90 ? -22.532 -0.710 21.049 1.00 67.50 90 LEU A C 1
ATOM 705 O O . LEU A 1 90 ? -23.100 -0.793 19.964 1.00 67.50 90 LEU A O 1
ATOM 709 N N . SER A 1 91 ? -23.000 -1.350 22.124 1.00 53.19 91 SER A N 1
ATOM 710 C CA . SER A 1 91 ? -24.373 -1.864 22.126 1.00 53.19 91 SER A CA 1
ATOM 711 C C . SER A 1 91 ? -25.324 -0.683 21.916 1.00 53.19 91 SER A C 1
ATOM 713 O O . SER A 1 91 ? -25.214 0.294 22.664 1.00 53.19 91 SER A O 1
ATOM 715 N N . PRO A 1 92 ? -26.264 -0.734 20.952 1.00 59.16 92 PRO A N 1
ATOM 716 C CA . PRO A 1 92 ? -27.296 0.279 20.837 1.00 59.16 92 PRO A CA 1
ATOM 717 C C . PRO A 1 92 ? -28.124 0.229 22.120 1.00 59.16 92 PRO A C 1
ATOM 719 O O . PRO A 1 92 ? -29.016 -0.605 22.279 1.00 59.16 92 PRO A O 1
ATOM 722 N N . SER A 1 93 ? -27.817 1.097 23.079 1.00 54.56 93 SER A N 1
ATOM 723 C CA . SER A 1 93 ? -28.706 1.359 24.192 1.00 54.56 93 SER A CA 1
ATOM 724 C C . SER A 1 93 ? -29.913 2.039 23.573 1.00 54.56 93 SER A C 1
ATOM 726 O O . SER A 1 93 ? -29.885 3.224 23.240 1.00 54.56 93 SER A O 1
ATOM 728 N N . ALA A 1 94 ? -30.952 1.236 23.318 1.00 45.78 94 ALA A N 1
ATOM 729 C CA . ALA A 1 94 ? -32.258 1.717 22.917 1.00 45.78 94 ALA A CA 1
ATOM 730 C C . ALA A 1 94 ? -32.539 2.967 23.744 1.00 45.78 94 ALA A C 1
ATOM 732 O O . ALA A 1 94 ? -32.558 2.893 24.978 1.00 45.78 94 ALA A O 1
ATOM 733 N N . ARG A 1 95 ? -32.679 4.121 23.071 1.00 46.00 95 ARG A N 1
ATOM 734 C CA . ARG A 1 95 ? -33.212 5.325 23.703 1.00 46.00 95 ARG A CA 1
ATOM 735 C C . ARG A 1 95 ? -34.451 4.841 24.432 1.00 46.00 95 ARG A C 1
ATOM 737 O O . ARG A 1 95 ? -35.420 4.450 23.785 1.00 46.00 95 ARG A O 1
ATOM 744 N N . LYS A 1 96 ? -34.404 4.807 25.766 1.00 43.81 96 LYS A N 1
ATOM 745 C CA . LYS A 1 96 ? -35.616 4.799 26.567 1.00 43.81 96 LYS A CA 1
ATOM 746 C C . LYS A 1 96 ? -36.284 6.102 26.179 1.00 43.81 96 LYS A C 1
ATOM 748 O O . LYS A 1 96 ? -35.942 7.160 26.698 1.00 43.81 96 LYS A O 1
ATOM 753 N N . THR A 1 97 ? -37.141 6.031 25.168 1.00 43.47 97 THR A N 1
ATOM 754 C CA . THR A 1 97 ? -38.144 7.034 24.886 1.00 43.47 97 THR A CA 1
ATOM 755 C C . THR A 1 97 ? -38.847 7.194 26.217 1.00 43.47 97 THR A C 1
ATOM 757 O O . THR A 1 97 ? -39.519 6.270 26.679 1.00 43.47 97 THR A O 1
ATOM 760 N N . ALA A 1 98 ? -38.547 8.291 26.908 1.00 46.69 98 ALA A N 1
ATOM 761 C CA . ALA A 1 98 ? -39.277 8.689 28.086 1.00 46.69 98 ALA A CA 1
ATOM 762 C C . ALA A 1 98 ? -40.715 8.901 27.610 1.00 46.69 98 ALA A C 1
ATOM 764 O O . ALA A 1 98 ? -41.037 9.921 27.006 1.00 46.69 98 ALA A O 1
ATOM 765 N N . PHE A 1 99 ? -41.541 7.871 27.771 1.00 35.53 99 PHE A N 1
ATOM 766 C CA . PHE A 1 99 ? -42.977 8.047 27.786 1.00 35.53 99 PHE A CA 1
ATOM 767 C C . PHE A 1 99 ? -43.278 8.755 29.104 1.00 35.53 99 PHE A C 1
ATOM 769 O O . PHE A 1 99 ? -43.054 8.195 30.179 1.00 35.53 99 PHE A O 1
A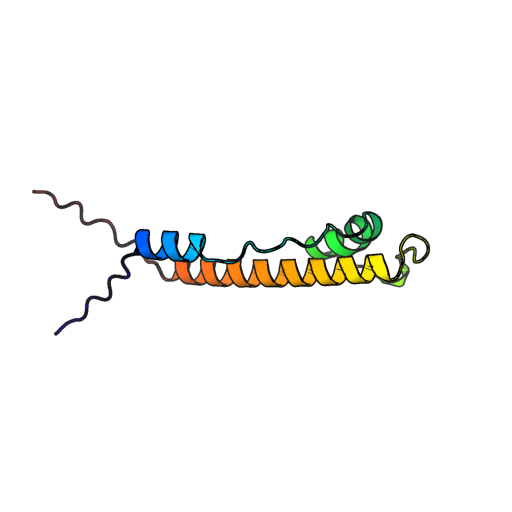TOM 776 N N . PHE A 1 100 ? -43.633 10.031 28.957 1.00 41.69 100 PHE A N 1
ATOM 777 C CA . PHE A 1 100 ? -44.241 10.875 29.977 1.00 41.69 100 PHE A CA 1
ATOM 778 C C . PHE A 1 100 ? -45.564 10.277 30.460 1.00 41.69 100 PHE A C 1
ATOM 780 O O . PHE A 1 100 ? -46.255 9.641 29.627 1.00 41.69 100 PHE A O 1
#